Protein AF-A0A0K2V670-F1 (afdb_monomer_lite)

Structure (mmCIF, N/CA/C/O backbone):
data_AF-A0A0K2V670-F1
#
_entry.id   AF-A0A0K2V670-F1
#
loop_
_atom_site.group_PDB
_atom_site.id
_atom_site.type_symbol
_atom_site.label_atom_id
_atom_site.label_alt_id
_atom_site.label_comp_id
_atom_site.label_asym_id
_atom_site.label_entity_id
_atom_site.label_seq_id
_atom_site.pdbx_PDB_ins_code
_atom_site.Cartn_x
_atom_site.Cartn_y
_atom_site.Cartn_z
_atom_site.occupancy
_atom_site.B_iso_or_equiv
_atom_site.auth_seq_id
_atom_site.auth_comp_id
_atom_site.auth_asym_id
_atom_site.auth_atom_id
_atom_site.pdbx_PDB_model_num
ATOM 1 N N . ARG A 1 1 ? -16.416 9.852 16.871 1.00 57.41 1 ARG A N 1
ATOM 2 C CA . ARG A 1 1 ? -17.250 9.535 15.684 1.00 57.41 1 ARG A CA 1
ATOM 3 C C . ARG A 1 1 ? -16.803 10.277 14.416 1.00 57.41 1 ARG A C 1
ATOM 5 O O . ARG A 1 1 ? -16.589 9.599 13.430 1.00 57.41 1 ARG A O 1
ATOM 12 N N . ARG A 1 2 ? -16.554 11.603 14.412 1.00 65.62 2 ARG A N 1
ATOM 13 C CA . ARG A 1 2 ? -16.085 12.312 13.189 1.00 65.62 2 ARG A CA 1
ATOM 14 C C . ARG A 1 2 ? -14.691 11.891 12.683 1.00 65.62 2 ARG A C 1
ATOM 16 O O . ARG A 1 2 ? -14.515 11.744 11.483 1.00 65.62 2 ARG A O 1
ATOM 23 N N . LEU A 1 3 ? -13.732 11.613 13.577 1.00 67.88 3 LEU A N 1
ATOM 24 C CA . LEU A 1 3 ? -12.402 11.113 13.181 1.00 67.88 3 LEU A CA 1
ATOM 25 C C . LEU A 1 3 ? -12.438 9.743 12.485 1.00 67.88 3 LEU A C 1
ATOM 27 O O . LEU A 1 3 ? -11.635 9.496 11.597 1.00 67.88 3 LEU A O 1
ATOM 31 N N . GLN A 1 4 ? -13.368 8.865 12.867 1.00 69.06 4 GLN A N 1
ATOM 32 C CA . GLN A 1 4 ? -13.508 7.536 12.261 1.00 69.06 4 GLN A CA 1
ATOM 33 C C . GLN A 1 4 ? -14.008 7.647 10.817 1.00 69.06 4 GLN A C 1
ATOM 35 O O . GLN A 1 4 ? -13.461 7.007 9.925 1.00 69.06 4 GLN A O 1
ATOM 40 N N . THR A 1 5 ? -14.982 8.531 10.576 1.00 73.25 5 THR A N 1
ATOM 41 C CA . THR A 1 5 ? -15.472 8.837 9.227 1.00 73.25 5 THR A CA 1
ATOM 42 C C . THR A 1 5 ? -14.371 9.449 8.361 1.00 73.25 5 THR A C 1
ATOM 44 O O . THR A 1 5 ? -14.222 9.055 7.211 1.00 73.25 5 THR A O 1
ATOM 47 N N . ILE A 1 6 ? -13.556 10.356 8.916 1.00 77.12 6 ILE A N 1
ATOM 48 C CA . ILE A 1 6 ? -12.411 10.949 8.208 1.00 77.12 6 ILE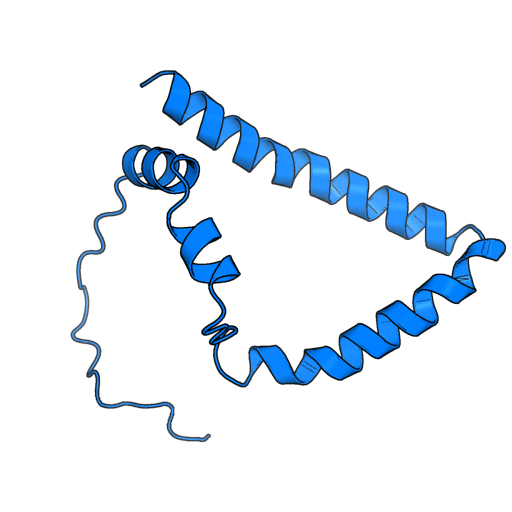 A CA 1
ATOM 49 C C . ILE A 1 6 ? -11.349 9.887 7.894 1.00 77.12 6 ILE A C 1
ATOM 51 O O . ILE A 1 6 ? -10.872 9.837 6.769 1.00 77.12 6 ILE A O 1
ATOM 55 N N . ALA A 1 7 ? -11.009 9.002 8.835 1.00 75.50 7 ALA A N 1
ATOM 56 C CA . ALA A 1 7 ? -10.037 7.932 8.601 1.00 75.50 7 ALA A CA 1
ATOM 57 C C . ALA A 1 7 ? -10.499 6.961 7.499 1.00 75.50 7 ALA A C 1
ATOM 59 O O . ALA A 1 7 ? -9.722 6.632 6.604 1.00 75.50 7 ALA A O 1
ATOM 60 N N . ALA A 1 8 ? -11.772 6.552 7.520 1.00 75.69 8 ALA A N 1
ATOM 61 C CA . ALA A 1 8 ? -12.351 5.702 6.481 1.00 75.69 8 ALA A CA 1
ATOM 62 C C . ALA A 1 8 ? -12.430 6.418 5.120 1.00 75.69 8 ALA A C 1
ATOM 64 O O . ALA A 1 8 ? -12.161 5.803 4.087 1.00 75.69 8 ALA A O 1
ATOM 65 N N . LEU A 1 9 ? -12.750 7.716 5.113 1.00 78.75 9 LEU A N 1
ATOM 66 C CA . LEU A 1 9 ? -12.791 8.537 3.904 1.00 78.75 9 LEU A CA 1
ATOM 67 C C . LEU A 1 9 ? -11.396 8.717 3.299 1.00 78.75 9 LEU A C 1
ATOM 69 O O . LEU A 1 9 ? -11.235 8.526 2.099 1.00 78.75 9 LEU A O 1
ATOM 73 N N . ILE A 1 10 ? -10.385 9.016 4.121 1.00 82.44 10 ILE A N 1
ATOM 74 C CA . ILE A 1 10 ? -8.986 9.120 3.689 1.00 82.44 10 ILE A CA 1
ATOM 75 C C . ILE A 1 10 ? -8.540 7.787 3.091 1.00 82.44 10 ILE A C 1
ATOM 77 O O . ILE A 1 10 ? -8.054 7.763 1.963 1.00 82.44 10 ILE A O 1
ATOM 81 N N . TRP A 1 11 ? -8.782 6.671 3.781 1.00 78.81 11 TRP A N 1
ATOM 82 C CA . TRP A 1 11 ? -8.410 5.351 3.273 1.00 78.81 11 TRP A CA 1
ATOM 83 C C . TRP A 1 11 ? -9.089 5.017 1.937 1.00 78.81 11 TRP A C 1
ATOM 85 O O . TRP A 1 11 ? -8.438 4.577 0.993 1.00 78.81 11 TRP A O 1
ATOM 95 N N . SER A 1 12 ? -10.389 5.295 1.826 1.00 80.38 12 SER A N 1
ATOM 96 C CA . SER A 1 12 ? -11.149 5.055 0.593 1.00 80.38 12 SER A CA 1
ATOM 97 C C . SER A 1 12 ? -10.697 5.982 -0.542 1.00 80.38 12 SER A C 1
ATOM 99 O O . SER A 1 12 ? -10.582 5.548 -1.685 1.00 80.38 12 SER A O 1
ATOM 101 N N . SER A 1 13 ? -10.370 7.241 -0.233 1.00 81.75 13 SER A N 1
ATOM 102 C CA . SER A 1 13 ? -9.869 8.213 -1.212 1.00 81.75 13 SER A CA 1
ATOM 103 C C . SER A 1 13 ? -8.507 7.825 -1.784 1.00 81.75 13 SER A C 1
ATOM 105 O O . SER A 1 13 ? -8.276 8.033 -2.970 1.00 81.75 13 SER A O 1
ATOM 107 N N . ILE A 1 14 ? -7.640 7.184 -0.991 1.00 83.81 14 ILE A N 1
ATOM 108 C CA . ILE A 1 14 ? -6.352 6.664 -1.473 1.00 83.81 14 ILE A CA 1
ATOM 109 C C . ILE A 1 14 ? -6.573 5.611 -2.559 1.00 83.81 14 ILE A C 1
ATOM 111 O O . ILE A 1 14 ? -5.839 5.592 -3.539 1.00 83.81 14 ILE A O 1
ATOM 115 N N . ILE A 1 15 ? -7.597 4.769 -2.435 1.00 83.44 15 ILE A N 1
ATOM 116 C CA . ILE A 1 15 ? -7.911 3.770 -3.462 1.00 83.44 15 ILE A CA 1
ATOM 117 C C . ILE A 1 15 ? -8.467 4.459 -4.712 1.00 83.44 15 ILE A C 1
ATOM 119 O O . ILE A 1 15 ? -7.983 4.218 -5.816 1.00 83.44 15 ILE A O 1
ATOM 123 N N . VAL A 1 16 ? -9.444 5.353 -4.537 1.00 86.19 16 VAL A N 1
ATOM 124 C CA . VAL A 1 16 ? -10.139 6.019 -5.652 1.00 86.19 16 VAL A CA 1
ATOM 125 C C . VAL A 1 16 ? -9.221 6.956 -6.440 1.00 86.19 16 VAL A C 1
ATOM 127 O O . VAL A 1 16 ? -9.364 7.051 -7.652 1.00 86.19 16 VAL A O 1
ATOM 130 N N . ILE A 1 17 ? -8.283 7.638 -5.780 1.00 88.62 17 ILE A N 1
ATOM 131 C CA . ILE A 1 17 ? -7.370 8.607 -6.407 1.00 88.62 17 ILE A CA 1
ATOM 132 C C . ILE A 1 17 ? -6.020 7.957 -6.731 1.00 88.62 17 ILE A C 1
ATOM 134 O O . ILE A 1 17 ? -5.453 8.184 -7.798 1.00 88.62 17 ILE A O 1
ATOM 138 N N . GLY A 1 18 ? -5.501 7.121 -5.835 1.00 86.69 18 GLY A N 1
ATOM 139 C CA . GLY A 1 18 ? -4.198 6.481 -5.997 1.00 86.69 18 GLY A CA 1
ATOM 140 C C . GLY A 1 18 ? -4.170 5.457 -7.127 1.00 86.69 18 GLY A C 1
ATOM 141 O O . GLY A 1 18 ? -3.168 5.384 -7.831 1.00 86.69 18 GLY A O 1
ATOM 142 N N . PHE A 1 19 ? -5.261 4.719 -7.360 1.00 85.75 19 PHE A N 1
ATOM 143 C CA . PHE A 1 19 ? -5.342 3.784 -8.485 1.00 85.75 19 PHE A CA 1
ATOM 144 C C . PHE A 1 19 ? -5.239 4.486 -9.853 1.00 85.75 19 PHE A C 1
ATOM 146 O O . PHE A 1 19 ? -4.317 4.160 -10.603 1.00 85.75 19 PHE A O 1
ATOM 153 N N . PRO A 1 20 ? -6.081 5.485 -10.194 1.00 89.81 20 PRO A N 1
ATOM 154 C CA . PRO A 1 20 ? -5.963 6.178 -11.473 1.00 89.81 20 PRO A CA 1
ATOM 155 C C . PRO A 1 20 ? -4.646 6.947 -11.607 1.00 89.81 20 PRO A C 1
ATOM 157 O O . PRO A 1 20 ? -4.068 6.920 -12.689 1.00 89.81 20 PRO A O 1
ATOM 160 N N . LEU A 1 21 ? -4.123 7.566 -10.539 1.00 89.44 21 LEU A N 1
ATOM 161 C CA . LEU A 1 21 ? -2.796 8.200 -10.576 1.00 89.44 21 LEU A CA 1
ATOM 162 C C . LEU A 1 21 ? -1.672 7.186 -10.831 1.00 89.44 21 LEU A C 1
ATOM 164 O O . LEU A 1 21 ? -0.765 7.448 -11.616 1.00 89.44 21 LEU A O 1
ATOM 168 N N . GLY A 1 22 ? -1.729 6.014 -10.201 1.00 87.00 22 GLY A N 1
ATOM 169 C CA . GLY A 1 22 ? -0.772 4.938 -10.446 1.00 87.00 22 GLY A CA 1
ATOM 170 C C . GLY A 1 22 ? -0.822 4.455 -11.895 1.00 87.00 22 GLY A C 1
ATOM 171 O O . GLY A 1 22 ? 0.220 4.315 -12.535 1.00 87.00 22 GLY A O 1
ATOM 172 N N . CYS A 1 23 ? -2.026 4.269 -12.444 1.00 85.75 23 CYS A N 1
ATOM 173 C CA . CYS A 1 23 ? -2.218 3.888 -13.842 1.00 85.75 23 CYS A CA 1
ATOM 174 C C . CYS A 1 23 ? -1.693 4.952 -14.815 1.00 85.75 23 CYS A C 1
ATOM 176 O O . CYS A 1 23 ? -1.006 4.602 -15.773 1.00 85.75 23 CYS A O 1
ATOM 178 N N . THR A 1 24 ? -1.968 6.240 -14.584 1.00 87.69 24 THR A N 1
ATOM 179 C CA . THR A 1 24 ? -1.480 7.312 -15.467 1.00 87.69 24 THR A CA 1
ATOM 180 C C . THR A 1 24 ? 0.038 7.436 -15.423 1.00 87.69 24 THR A C 1
ATOM 182 O O . THR A 1 24 ? 0.657 7.554 -16.479 1.00 87.69 24 THR A O 1
ATOM 185 N N . ILE A 1 25 ? 0.655 7.328 -14.241 1.00 86.00 25 ILE A N 1
ATOM 186 C CA . ILE A 1 25 ? 2.117 7.307 -14.092 1.00 86.00 25 ILE A CA 1
ATOM 187 C C . ILE A 1 25 ? 2.709 6.097 -14.820 1.00 86.00 25 ILE A C 1
ATOM 189 O O . ILE A 1 25 ? 3.670 6.248 -15.569 1.00 86.00 25 ILE A O 1
ATOM 193 N N . PHE A 1 26 ? 2.129 4.908 -14.657 1.00 82.69 26 PHE A N 1
ATOM 194 C CA . PHE A 1 26 ? 2.605 3.701 -15.332 1.00 82.69 26 PHE A CA 1
ATOM 195 C C . PHE A 1 26 ? 2.549 3.831 -16.863 1.00 82.69 26 PHE A C 1
ATOM 197 O O . PHE A 1 26 ? 3.529 3.533 -17.547 1.00 82.69 26 PHE A O 1
ATOM 204 N N . LEU A 1 27 ? 1.441 4.345 -17.404 1.00 84.69 27 LEU A N 1
ATOM 205 C CA . LEU A 1 27 ? 1.289 4.597 -18.841 1.00 84.69 27 LEU A CA 1
ATOM 206 C C . LEU A 1 27 ? 2.257 5.680 -19.345 1.00 84.69 27 LEU A C 1
ATOM 208 O O . LEU A 1 27 ? 2.851 5.528 -20.411 1.00 84.69 27 LEU A O 1
ATOM 212 N N . TYR A 1 28 ? 2.472 6.741 -18.564 1.00 84.19 28 TYR A N 1
ATOM 213 C CA . TYR A 1 28 ? 3.441 7.795 -18.875 1.00 84.19 28 TYR A CA 1
ATOM 214 C C . TYR A 1 28 ? 4.888 7.271 -18.909 1.00 84.19 28 TYR A C 1
ATOM 216 O O . TYR A 1 28 ? 5.665 7.614 -19.808 1.00 84.19 28 TYR A O 1
ATOM 224 N N . LEU A 1 29 ? 5.245 6.396 -17.964 1.00 79.56 29 LEU A N 1
ATOM 225 C CA . LEU A 1 29 ? 6.550 5.732 -17.923 1.00 79.56 29 LEU A CA 1
ATOM 226 C C . LEU A 1 29 ? 6.730 4.755 -19.096 1.00 79.56 29 LEU A C 1
ATOM 228 O O . LEU A 1 29 ? 7.833 4.647 -19.622 1.00 79.56 29 LEU A O 1
ATOM 232 N N . LEU A 1 30 ? 5.667 4.080 -19.547 1.00 76.62 30 LEU A N 1
ATOM 233 C CA . LEU A 1 30 ? 5.712 3.230 -20.745 1.00 76.62 30 LEU A CA 1
ATOM 234 C C . LEU A 1 30 ? 5.912 4.036 -22.034 1.00 76.62 30 LEU A C 1
ATOM 236 O O . LEU A 1 30 ? 6.617 3.581 -22.934 1.00 76.62 30 LEU A O 1
ATOM 240 N N . TRP A 1 31 ? 5.312 5.225 -22.122 1.00 79.19 31 TRP A N 1
ATOM 241 C CA . TRP A 1 31 ? 5.455 6.115 -23.276 1.00 79.19 31 TRP A CA 1
ATOM 242 C C . TRP A 1 31 ? 6.866 6.708 -23.386 1.00 79.19 31 TRP A C 1
ATOM 244 O O . TRP A 1 31 ? 7.396 6.914 -24.479 1.00 79.19 31 TRP A O 1
ATOM 254 N N . THR A 1 32 ? 7.510 6.967 -22.248 1.00 78.62 32 THR A N 1
ATOM 255 C CA . THR A 1 32 ? 8.826 7.604 -22.209 1.00 78.62 32 THR A CA 1
ATOM 256 C C . THR A 1 32 ? 9.945 6.564 -22.343 1.00 78.62 32 THR A C 1
ATOM 258 O O . THR A 1 32 ? 10.305 5.879 -21.389 1.00 78.62 32 THR A O 1
ATOM 261 N N . SER A 1 33 ? 10.581 6.482 -23.517 1.00 68.94 33 SER A N 1
ATOM 262 C CA . SER A 1 33 ? 11.642 5.492 -23.801 1.00 68.94 33 SER A CA 1
ATOM 263 C C . SER A 1 33 ? 12.851 5.540 -22.846 1.00 68.94 33 SER A C 1
ATOM 265 O O . SER A 1 33 ? 13.569 4.549 -22.723 1.00 68.94 33 SER A O 1
ATOM 267 N N . GLN A 1 34 ? 13.096 6.670 -22.175 1.00 69.56 34 GLN A N 1
ATOM 268 C CA . GLN A 1 34 ? 14.259 6.895 -21.302 1.00 69.56 34 GLN A CA 1
ATOM 269 C C . GLN A 1 34 ? 14.180 6.124 -19.969 1.00 69.56 34 GLN A C 1
ATOM 271 O O . GLN A 1 34 ? 15.205 5.758 -19.404 1.00 69.56 34 GLN A O 1
ATOM 276 N N . VAL A 1 35 ? 12.973 5.822 -19.481 1.00 70.81 35 VAL A N 1
ATOM 277 C CA . VAL A 1 35 ? 12.741 5.170 -18.174 1.00 70.81 35 VAL A CA 1
ATOM 278 C C . VAL A 1 35 ? 12.452 3.672 -18.288 1.00 70.81 35 VAL A C 1
ATOM 280 O O . VAL A 1 35 ? 12.250 3.001 -17.278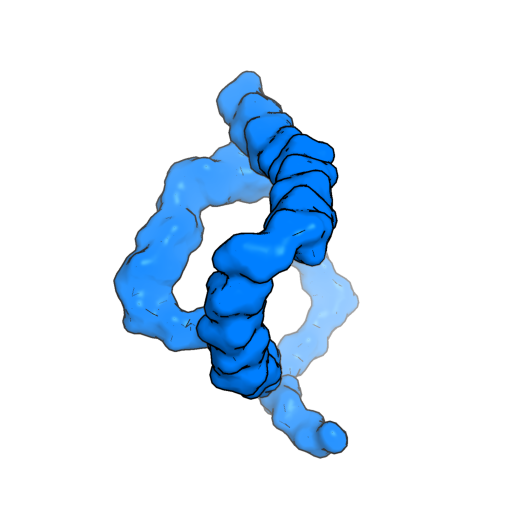 1.00 70.81 35 VAL A O 1
ATOM 283 N N . ARG A 1 36 ? 12.510 3.103 -19.500 1.00 69.69 36 ARG A N 1
ATOM 284 C CA . ARG A 1 36 ? 12.293 1.666 -19.744 1.00 69.69 36 ARG A CA 1
ATOM 285 C C . ARG A 1 36 ? 13.256 0.779 -18.944 1.00 69.69 36 ARG A C 1
ATOM 287 O O . ARG A 1 36 ? 12.907 -0.340 -18.584 1.00 69.69 36 ARG A O 1
ATOM 294 N N . TRP A 1 37 ? 14.434 1.301 -18.605 1.00 74.69 37 TRP A N 1
ATOM 295 C CA . TRP A 1 37 ? 15.422 0.633 -17.758 1.00 74.69 37 TRP A CA 1
ATOM 296 C C . TRP A 1 37 ? 14.924 0.343 -16.337 1.00 74.69 37 TRP A C 1
ATOM 298 O O . TRP A 1 37 ? 15.353 -0.645 -15.756 1.00 74.69 37 TRP A O 1
ATOM 308 N N . ILE A 1 38 ? 13.984 1.134 -15.803 1.00 76.69 38 ILE A N 1
ATOM 309 C CA . ILE A 1 38 ? 13.372 0.923 -14.476 1.00 76.69 38 ILE A CA 1
ATOM 310 C C . ILE A 1 38 ? 12.390 -0.261 -14.487 1.00 76.69 38 ILE A C 1
ATOM 312 O O . ILE A 1 38 ? 12.166 -0.890 -13.453 1.00 76.69 38 ILE A O 1
ATOM 316 N N . LEU A 1 39 ? 11.843 -0.629 -15.650 1.00 76.06 39 LEU A N 1
ATOM 317 C CA . LEU A 1 39 ? 10.932 -1.773 -15.757 1.00 76.06 39 LEU A CA 1
ATOM 318 C C . LEU A 1 39 ? 11.651 -3.105 -15.527 1.00 76.06 39 LEU A C 1
ATOM 320 O O . LEU A 1 39 ? 11.070 -4.012 -14.945 1.00 76.06 39 LEU A O 1
ATOM 324 N N . TRP A 1 40 ? 12.915 -3.225 -15.934 1.00 81.50 40 TRP A N 1
ATOM 325 C CA . TRP A 1 40 ? 13.701 -4.450 -15.762 1.00 81.50 40 TRP A CA 1
ATOM 326 C C . TRP A 1 40 ? 13.876 -4.888 -14.299 1.00 81.50 40 TRP A C 1
ATOM 328 O O . TRP A 1 40 ? 13.512 -6.025 -13.992 1.00 81.50 40 TRP A O 1
ATOM 338 N N . PRO A 1 41 ? 14.367 -4.042 -13.371 1.00 86.56 41 PRO A N 1
ATOM 339 C CA . PRO A 1 41 ? 14.452 -4.416 -11.963 1.00 86.56 41 PRO A CA 1
ATOM 340 C C . PRO A 1 41 ? 13.068 -4.631 -11.338 1.00 86.56 41 PRO A C 1
ATOM 342 O O . PRO A 1 41 ? 12.933 -5.477 -10.459 1.00 86.56 41 PRO A O 1
ATOM 345 N N . TYR A 1 42 ? 12.028 -3.934 -11.812 1.00 80.81 42 TYR A N 1
ATOM 346 C CA . TYR A 1 42 ? 10.657 -4.149 -11.344 1.00 80.81 42 TYR A CA 1
ATOM 347 C C . TYR A 1 42 ? 10.108 -5.527 -11.752 1.00 80.81 42 TYR A C 1
ATOM 349 O O . TYR A 1 42 ? 9.551 -6.240 -10.921 1.00 80.81 42 TYR A O 1
ATOM 357 N N . ILE A 1 43 ? 10.330 -5.951 -13.001 1.00 81.75 43 ILE A N 1
ATOM 358 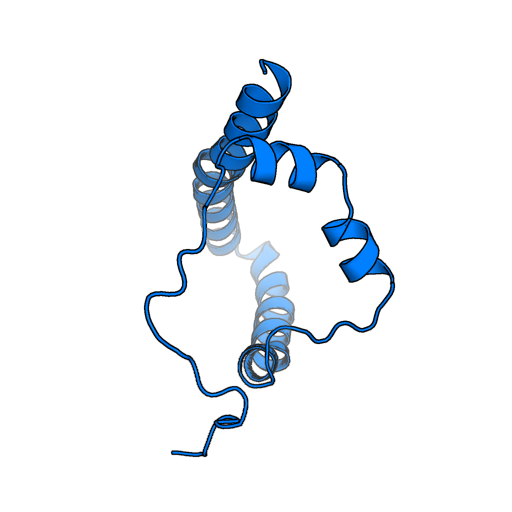C CA . ILE A 1 43 ? 9.974 -7.294 -13.485 1.00 81.75 43 ILE A CA 1
ATOM 359 C C . ILE A 1 43 ? 10.780 -8.366 -12.744 1.00 81.75 43 ILE A C 1
ATOM 361 O O . ILE A 1 43 ? 10.211 -9.370 -12.322 1.00 81.75 43 ILE A O 1
ATOM 365 N N . ALA A 1 44 ? 12.083 -8.153 -12.537 1.00 87.12 44 ALA A N 1
ATOM 366 C CA . ALA A 1 44 ? 12.919 -9.071 -11.764 1.00 87.12 44 ALA A CA 1
ATOM 367 C C . ALA A 1 44 ? 12.404 -9.230 -10.323 1.00 87.12 44 ALA A C 1
ATOM 369 O O . ALA A 1 44 ? 12.333 -10.346 -9.808 1.00 87.12 44 ALA A O 1
ATOM 370 N N . TRP A 1 45 ? 11.981 -8.128 -9.698 1.00 84.50 45 TRP A N 1
ATOM 371 C CA . TRP A 1 45 ? 11.358 -8.144 -8.379 1.00 84.50 45 TRP A CA 1
ATOM 372 C C . TRP A 1 45 ? 10.025 -8.903 -8.377 1.00 84.50 45 TRP A C 1
ATOM 374 O O . TRP A 1 45 ? 9.811 -9.717 -7.486 1.00 84.50 45 TRP A O 1
ATOM 384 N N . ILE A 1 46 ? 9.171 -8.716 -9.392 1.00 82.12 46 ILE A N 1
ATOM 385 C CA . ILE A 1 46 ? 7.915 -9.473 -9.537 1.00 82.12 46 ILE A CA 1
ATOM 386 C C . ILE A 1 46 ? 8.184 -10.973 -9.657 1.00 82.12 46 ILE A C 1
ATOM 388 O O . ILE A 1 46 ? 7.511 -11.752 -8.994 1.00 82.12 46 ILE A O 1
ATOM 392 N N . ILE A 1 47 ? 9.154 -11.393 -10.474 1.00 83.69 47 ILE A N 1
ATOM 393 C CA . ILE A 1 47 ? 9.492 -12.817 -10.641 1.00 83.69 47 ILE A CA 1
ATOM 394 C C . ILE A 1 47 ? 10.009 -13.402 -9.324 1.00 83.69 47 ILE A C 1
ATOM 396 O O . ILE A 1 47 ? 9.622 -14.505 -8.941 1.00 83.69 47 ILE A O 1
ATOM 400 N N . TYR A 1 48 ? 10.854 -12.656 -8.613 1.00 82.19 48 TYR A N 1
ATOM 401 C CA . TYR A 1 48 ? 11.348 -13.054 -7.299 1.00 82.19 48 TYR A CA 1
ATOM 402 C C . TYR A 1 48 ? 10.216 -13.158 -6.258 1.00 82.19 48 TYR A C 1
ATOM 404 O O . TYR A 1 48 ? 10.167 -14.123 -5.496 1.00 82.19 48 TYR A O 1
ATOM 412 N N . ASP A 1 49 ? 9.281 -12.204 -6.252 1.00 74.88 49 ASP A N 1
ATOM 413 C CA . ASP A 1 49 ? 8.161 -12.141 -5.303 1.00 74.88 49 ASP A CA 1
ATOM 414 C C . ASP A 1 49 ? 6.959 -13.015 -5.717 1.00 74.88 49 ASP A C 1
ATOM 416 O O . ASP A 1 49 ? 6.054 -13.245 -4.916 1.00 74.88 49 ASP A O 1
ATOM 420 N N . PHE A 1 50 ? 6.956 -13.580 -6.930 1.00 74.25 50 PHE A N 1
ATOM 421 C CA . PHE A 1 50 ? 5.868 -14.419 -7.456 1.00 74.25 50 PHE A CA 1
ATOM 422 C C . PHE A 1 50 ? 5.610 -15.673 -6.608 1.00 74.25 50 PHE A C 1
ATOM 424 O O . PHE A 1 50 ? 4.488 -16.172 -6.550 1.00 74.25 50 PHE A O 1
ATOM 431 N N . ASN A 1 51 ? 6.636 -16.166 -5.910 1.00 69.50 51 ASN A N 1
ATOM 432 C CA . ASN A 1 51 ? 6.531 -17.318 -5.010 1.00 69.50 51 ASN A CA 1
ATOM 433 C C . ASN A 1 51 ? 6.096 -16.941 -3.579 1.00 69.50 51 ASN A C 1
ATOM 435 O O . ASN A 1 51 ? 5.720 -17.813 -2.796 1.00 69.50 51 ASN A O 1
ATOM 439 N N . THR A 1 52 ? 6.110 -15.655 -3.220 1.00 65.44 52 THR A N 1
ATOM 440 C CA . THR A 1 52 ? 5.661 -15.146 -1.916 1.00 65.44 52 THR A CA 1
ATOM 441 C C . THR A 1 52 ? 4.172 -15.411 -1.612 1.00 65.44 52 THR A C 1
ATOM 443 O O . THR A 1 52 ? 3.884 -15.795 -0.477 1.00 65.44 52 THR A O 1
ATOM 446 N N . PRO A 1 53 ? 3.202 -15.268 -2.545 1.00 59.72 53 PRO A N 1
ATOM 447 C CA . PRO A 1 53 ? 1.782 -15.480 -2.239 1.00 59.72 53 PRO A CA 1
ATOM 448 C C . PRO A 1 53 ? 1.413 -16.935 -1.909 1.00 59.72 53 PRO A C 1
ATOM 450 O O . PRO A 1 53 ? 0.436 -17.157 -1.195 1.00 59.72 53 PRO A O 1
ATOM 453 N N . PHE A 1 54 ? 2.192 -17.921 -2.366 1.00 63.38 54 PHE A N 1
ATOM 454 C CA . PHE A 1 54 ? 1.917 -19.346 -2.128 1.00 63.38 54 PHE A CA 1
ATOM 455 C C . PHE A 1 54 ? 2.403 -19.850 -0.763 1.00 63.38 54 PHE A C 1
ATOM 457 O O . PHE A 1 54 ? 1.950 -20.891 -0.297 1.00 63.38 54 PHE A O 1
ATOM 464 N N . ASN A 1 55 ? 3.271 -19.098 -0.084 1.00 62.62 55 ASN A N 1
ATOM 465 C CA . ASN A 1 55 ? 3.850 -19.493 1.204 1.00 62.62 55 ASN A CA 1
ATOM 466 C C . ASN A 1 55 ? 3.019 -19.057 2.425 1.00 62.62 55 ASN A C 1
ATOM 468 O O . ASN A 1 55 ? 3.508 -19.079 3.554 1.00 62.62 55 ASN A O 1
ATOM 472 N N . GLY A 1 56 ? 1.754 -18.678 2.210 1.00 57.97 56 GLY A N 1
ATOM 473 C CA . GLY A 1 56 ? 0.941 -18.011 3.221 1.00 57.97 56 GLY A CA 1
ATOM 474 C C . GLY A 1 56 ? 1.422 -16.573 3.397 1.00 57.97 56 GLY A C 1
ATOM 475 O O . GLY A 1 56 ? 2.622 -16.308 3.460 1.00 57.97 56 GLY A O 1
ATOM 476 N N . GLY A 1 57 ? 0.482 -15.621 3.409 1.00 63.03 57 GLY A N 1
ATOM 477 C CA . GLY A 1 57 ? 0.792 -14.190 3.447 1.00 63.03 57 GLY A CA 1
ATOM 478 C C . GLY A 1 57 ? 1.908 -13.892 4.441 1.00 63.03 57 GLY A C 1
ATOM 479 O O . GLY A 1 57 ? 1.859 -14.420 5.550 1.00 63.03 57 GLY A O 1
ATOM 480 N N . ARG A 1 58 ? 2.911 -13.110 3.997 1.00 58.06 58 ARG A N 1
ATOM 481 C CA . ARG A 1 58 ? 4.195 -12.881 4.677 1.00 58.06 58 ARG A CA 1
ATOM 482 C C . ARG A 1 58 ? 4.038 -13.087 6.182 1.00 58.06 58 ARG A C 1
ATOM 484 O O . ARG A 1 58 ? 3.540 -12.205 6.884 1.00 58.06 58 ARG A O 1
ATOM 491 N N . ASN A 1 59 ? 4.503 -14.227 6.683 1.00 57.16 59 ASN A N 1
ATOM 492 C CA . ASN A 1 59 ? 4.826 -14.397 8.091 1.00 57.16 59 ASN A CA 1
ATOM 493 C C . ASN A 1 59 ? 6.063 -13.536 8.387 1.00 57.16 59 ASN A C 1
ATOM 495 O O . ASN A 1 59 ? 7.100 -14.016 8.834 1.00 57.16 59 ASN A O 1
ATOM 499 N N 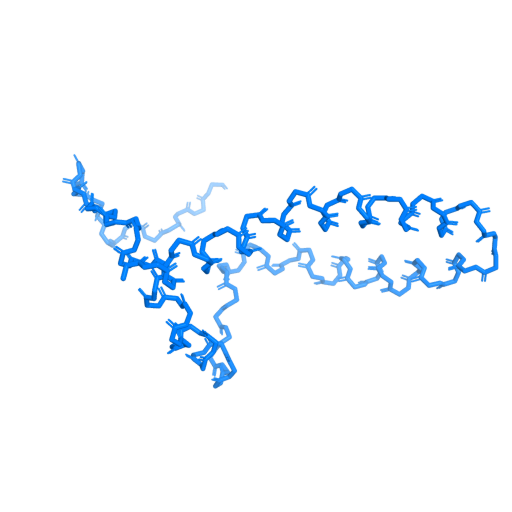. ILE A 1 60 ? 5.998 -12.239 8.091 1.00 54.50 60 ILE A N 1
ATOM 500 C CA . ILE A 1 60 ? 6.987 -11.290 8.557 1.00 54.50 60 ILE A CA 1
ATOM 501 C C . ILE A 1 60 ? 6.797 -11.222 10.069 1.00 54.50 60 ILE A C 1
ATOM 503 O O . ILE A 1 60 ? 6.184 -10.305 10.606 1.00 54.50 60 ILE A O 1
ATOM 507 N N . ASN A 1 61 ? 7.412 -12.193 10.743 1.00 52.47 61 ASN A N 1
ATOM 508 C CA . ASN A 1 61 ? 7.873 -12.219 12.126 1.00 52.47 61 ASN A CA 1
ATOM 509 C C . ASN A 1 61 ? 8.879 -11.075 12.381 1.00 52.47 61 ASN A C 1
ATOM 511 O O . ASN A 1 61 ? 9.784 -11.188 13.196 1.00 52.47 61 ASN A O 1
ATOM 515 N N . GLY A 1 62 ? 8.769 -9.981 11.629 1.00 62.56 62 GLY A N 1
ATOM 516 C CA . GLY A 1 62 ? 9.544 -8.773 11.763 1.00 62.56 62 GLY A CA 1
ATOM 517 C C . GLY A 1 62 ? 8.689 -7.745 12.480 1.00 62.56 62 GLY A C 1
ATOM 518 O O . GLY A 1 62 ? 7.536 -7.502 12.109 1.00 62.56 62 GLY A O 1
ATOM 519 N N . SER A 1 63 ? 9.282 -7.107 13.484 1.00 62.44 63 SER A N 1
ATOM 520 C CA . SER A 1 63 ? 8.671 -6.107 14.364 1.00 62.44 63 SER A CA 1
ATOM 521 C C . SER A 1 63 ? 7.880 -5.018 13.626 1.00 62.44 63 SER A C 1
ATOM 523 O O . SER A 1 63 ? 6.924 -4.480 14.174 1.00 62.44 63 SER A O 1
ATOM 525 N N . ILE A 1 64 ? 8.226 -4.741 12.366 1.00 7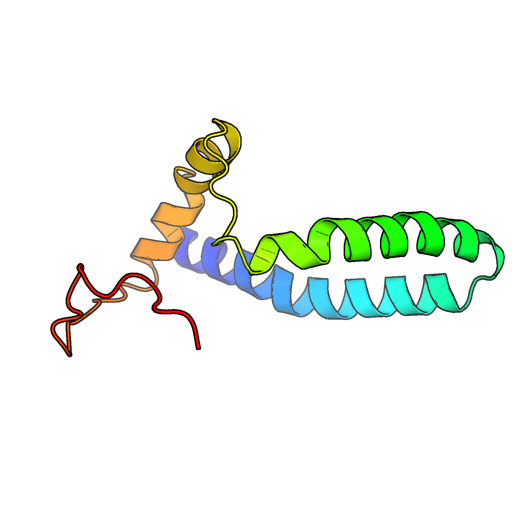0.25 64 ILE A N 1
ATOM 526 C CA . ILE A 1 64 ? 7.576 -3.761 11.488 1.00 70.25 64 ILE A CA 1
ATOM 527 C C . ILE A 1 64 ? 6.104 -4.117 11.218 1.00 70.25 64 ILE A C 1
ATOM 529 O O . ILE A 1 64 ? 5.238 -3.254 11.351 1.00 70.25 64 ILE A O 1
ATOM 533 N N . CYS A 1 65 ? 5.782 -5.376 10.899 1.00 66.38 65 CYS A N 1
ATOM 534 C CA . CYS A 1 65 ? 4.402 -5.763 10.579 1.00 66.38 65 CYS A CA 1
ATOM 535 C C . CYS A 1 65 ? 3.494 -5.722 11.812 1.00 66.38 65 CYS A C 1
ATOM 537 O O . CYS A 1 65 ? 2.340 -5.297 11.732 1.00 66.38 65 CYS A O 1
ATOM 539 N N . LEU A 1 66 ? 4.030 -6.127 12.966 1.00 69.12 66 LEU A N 1
ATOM 540 C CA . LEU A 1 66 ? 3.334 -6.039 14.249 1.00 69.12 66 LEU A CA 1
ATOM 541 C C . LEU A 1 66 ? 3.070 -4.579 14.636 1.00 69.12 66 LEU A C 1
ATOM 543 O O . LEU A 1 66 ? 1.979 -4.257 15.105 1.00 69.12 66 LEU A O 1
ATOM 547 N N . HIS A 1 67 ? 4.032 -3.687 14.379 1.00 75.06 67 HIS A N 1
ATOM 548 C CA . HIS A 1 67 ? 3.880 -2.262 14.658 1.00 75.06 67 HIS A CA 1
ATOM 549 C C . HIS A 1 67 ? 2.804 -1.617 13.785 1.00 75.06 67 HIS A C 1
ATOM 551 O O . HIS A 1 67 ? 1.915 -0.949 14.312 1.00 75.06 67 HIS A O 1
ATOM 557 N N . VAL A 1 68 ? 2.841 -1.873 12.473 1.00 75.88 68 VAL A N 1
ATOM 558 C CA . VAL A 1 68 ? 1.842 -1.350 11.531 1.00 75.88 68 VAL A CA 1
ATOM 559 C C . VAL A 1 68 ? 0.455 -1.879 11.881 1.00 75.88 68 VAL A C 1
ATOM 561 O O . VAL A 1 68 ? -0.488 -1.097 11.921 1.00 75.88 68 VAL A O 1
ATOM 564 N N . ARG A 1 69 ? 0.314 -3.168 12.223 1.00 71.00 69 ARG A N 1
ATOM 565 C CA . ARG A 1 69 ? -0.974 -3.766 12.619 1.00 71.00 69 ARG A CA 1
ATOM 566 C C . ARG A 1 69 ? -1.531 -3.189 13.928 1.00 71.00 69 ARG A C 1
ATOM 568 O O . ARG A 1 69 ? -2.747 -3.162 14.101 1.00 71.00 69 ARG A O 1
ATOM 575 N N . ASN A 1 70 ? -0.677 -2.716 14.838 1.00 74.50 70 ASN A N 1
ATOM 576 C CA . ASN A 1 70 ? -1.098 -2.105 16.104 1.00 74.50 70 ASN A CA 1
ATOM 577 C C . ASN A 1 70 ? -1.334 -0.581 16.015 1.00 74.50 70 ASN A C 1
ATOM 579 O O . ASN A 1 70 ? -1.663 0.055 17.021 1.00 74.50 70 ASN A O 1
ATOM 583 N N . TRP A 1 71 ? -1.181 0.034 14.838 1.00 80.44 71 TRP A N 1
ATOM 584 C CA . TRP A 1 71 ? -1.432 1.466 14.686 1.00 80.44 71 TRP A CA 1
ATOM 585 C C . TRP A 1 71 ? -2.872 1.851 15.031 1.00 80.44 71 TRP A C 1
ATOM 587 O O . TRP A 1 71 ? -3.836 1.150 14.721 1.00 80.44 71 TRP A O 1
ATOM 597 N N . GLN A 1 72 ? -3.014 3.027 15.647 1.00 77.19 72 GLN A N 1
ATOM 598 C CA . GLN A 1 72 ? -4.301 3.562 16.101 1.00 77.19 72 GLN A CA 1
ATOM 599 C C . GLN A 1 72 ? -5.304 3.737 14.950 1.00 77.19 72 GLN A C 1
ATOM 601 O O . GLN A 1 72 ? -6.504 3.589 15.160 1.00 77.19 72 GLN A O 1
ATOM 606 N N . ILE A 1 73 ? -4.825 3.961 13.721 1.00 74.56 73 ILE A N 1
ATOM 607 C CA . ILE A 1 73 ? -5.674 4.079 12.529 1.00 74.56 73 ILE A CA 1
ATOM 608 C C . ILE A 1 73 ? -6.507 2.814 12.267 1.00 74.56 73 ILE A C 1
ATOM 610 O O . ILE A 1 73 ? -7.685 2.915 11.927 1.00 74.56 73 ILE A O 1
ATOM 614 N N . TRP A 1 74 ? -5.951 1.627 12.532 1.00 74.31 74 TRP A N 1
ATOM 615 C CA . TRP A 1 74 ? -6.663 0.356 12.373 1.00 74.31 74 TRP A CA 1
ATOM 616 C C . TRP A 1 74 ? -7.720 0.138 13.450 1.00 74.31 74 TRP A C 1
ATOM 618 O O . TRP A 1 74 ? -8.753 -0.472 13.178 1.00 74.31 74 TRP A O 1
ATOM 628 N N . LYS A 1 75 ? -7.502 0.676 14.658 1.00 74.00 75 LYS A N 1
ATOM 629 C CA . LYS A 1 75 ? -8.512 0.671 15.727 1.00 74.00 75 LYS A CA 1
ATOM 630 C C . LYS A 1 75 ? -9.705 1.537 15.326 1.00 74.00 75 LYS A C 1
ATOM 632 O O . LYS A 1 75 ? -10.836 1.068 15.368 1.00 74.00 75 LYS A O 1
ATOM 637 N N . TYR A 1 76 ? -9.446 2.738 14.801 1.00 73.88 76 TYR A N 1
ATOM 638 C CA . TYR A 1 76 ? -10.505 3.607 14.277 1.00 73.88 76 TYR A CA 1
ATOM 639 C C . TYR A 1 76 ? -11.275 2.978 13.110 1.00 73.88 76 TYR A C 1
ATOM 641 O O . TYR A 1 76 ? -12.491 3.146 13.039 1.00 73.88 76 TYR A O 1
ATOM 649 N N . PHE A 1 77 ? -10.597 2.241 12.226 1.00 69.62 77 PHE A N 1
ATOM 650 C CA . PHE A 1 77 ? -11.238 1.550 11.106 1.00 69.62 77 PHE A CA 1
ATOM 651 C C . PHE A 1 77 ? -12.121 0.377 11.567 1.00 69.62 77 PHE A C 1
ATOM 653 O O . PHE A 1 77 ? -13.269 0.263 11.135 1.00 69.62 77 PHE A O 1
ATOM 660 N N . LYS A 1 78 ? -11.621 -0.454 12.493 1.00 71.69 78 LYS A N 1
ATOM 661 C CA . LYS A 1 78 ? -12.378 -1.564 13.098 1.00 71.69 78 LYS A CA 1
ATOM 662 C C . LYS A 1 78 ? -13.637 -1.074 13.819 1.00 71.69 78 LYS A C 1
ATOM 664 O O . LYS A 1 78 ? -14.685 -1.701 13.714 1.00 71.69 78 LYS A O 1
ATOM 669 N N . ASP A 1 79 ? -13.537 0.039 14.539 1.00 71.62 79 ASP A N 1
ATOM 670 C CA . ASP A 1 79 ? -14.670 0.593 15.285 1.00 71.62 79 ASP A CA 1
ATOM 671 C C . ASP A 1 79 ? -15.712 1.260 14.368 1.00 71.62 79 ASP A C 1
ATOM 673 O O . ASP A 1 79 ? -16.869 1.412 14.760 1.00 71.62 79 ASP A O 1
ATOM 677 N N . TYR A 1 80 ? -15.316 1.664 13.154 1.00 67.25 80 TYR A N 1
ATOM 678 C CA . TYR A 1 80 ? -16.204 2.276 12.161 1.00 67.25 80 TYR A CA 1
ATOM 679 C C . TYR A 1 80 ? -17.086 1.245 11.442 1.00 67.25 80 TYR A C 1
ATOM 681 O O . TYR A 1 80 ? -18.289 1.461 11.307 1.00 67.25 80 TYR A O 1
ATOM 689 N N . PHE A 1 81 ? -16.512 0.109 11.033 1.00 63.84 81 PHE A N 1
ATOM 690 C CA . PHE A 1 81 ? -17.255 -1.049 10.532 1.00 63.84 81 PHE A CA 1
ATOM 691 C C . PHE A 1 81 ? -17.183 -2.169 11.571 1.00 63.84 81 PHE A C 1
ATOM 693 O O . PHE A 1 81 ? -16.270 -2.995 11.488 1.00 63.84 81 PHE A O 1
ATOM 700 N N . PRO A 1 82 ? -18.111 -2.239 12.544 1.00 61.03 82 PRO A N 1
ATOM 701 C CA . PRO A 1 82 ? -18.165 -3.350 13.484 1.00 61.03 82 PRO A CA 1
ATOM 702 C C . PRO A 1 82 ? -18.591 -4.623 12.739 1.00 61.03 82 PRO A C 1
ATOM 704 O O . PRO A 1 82 ? -19.747 -5.044 12.780 1.00 61.03 82 PRO A O 1
ATOM 707 N N . VAL A 1 83 ? -17.648 -5.233 12.024 1.00 62.50 83 VAL A N 1
ATOM 708 C CA . VAL A 1 83 ? -17.816 -6.518 11.355 1.00 62.50 83 VAL A CA 1
ATOM 709 C C . VAL A 1 83 ? -17.889 -7.567 12.454 1.00 62.50 83 VAL A C 1
ATOM 711 O O . VAL A 1 83 ? -16.879 -8.017 12.997 1.00 62.50 83 VAL A O 1
ATOM 714 N N . LYS A 1 84 ? -19.115 -7.926 12.829 1.00 60.03 84 LYS A N 1
ATOM 715 C CA . LYS A 1 84 ? -19.369 -9.104 13.651 1.00 60.03 84 LYS A CA 1
ATOM 716 C C . LYS A 1 84 ? -19.167 -10.317 12.755 1.00 60.03 84 LYS A C 1
ATOM 718 O O . LYS A 1 84 ? -20.019 -10.631 11.931 1.00 60.03 84 LYS A O 1
ATOM 723 N N . VAL A 1 85 ? -18.021 -10.975 12.898 1.00 65.62 85 VAL A N 1
ATOM 724 C CA . VAL A 1 85 ? -17.783 -12.268 12.257 1.00 65.62 85 VAL A CA 1
ATOM 725 C C . VAL A 1 85 ? -18.635 -13.292 12.997 1.00 65.62 85 VAL A C 1
ATOM 727 O O . VAL A 1 85 ? -18.252 -13.800 14.048 1.00 65.62 85 VAL A O 1
ATOM 730 N N . ILE A 1 86 ? -19.839 -13.529 12.485 1.00 69.44 86 ILE A N 1
ATOM 731 C CA . ILE A 1 86 ? -20.692 -14.615 12.955 1.00 69.44 86 ILE A CA 1
ATOM 732 C C . ILE A 1 86 ? -20.123 -15.884 12.337 1.00 69.44 86 ILE A C 1
ATOM 734 O O . ILE A 1 86 ? -20.076 -16.020 11.114 1.00 69.44 86 ILE A O 1
ATOM 738 N N . LYS A 1 87 ? -19.648 -16.791 13.190 1.00 58.34 87 LYS A N 1
ATOM 739 C CA . LYS A 1 87 ? -19.160 -18.099 12.768 1.00 58.34 87 LYS A CA 1
ATOM 740 C C . LYS A 1 87 ? -20.347 -18.881 12.200 1.00 58.34 87 LYS A C 1
ATOM 742 O O . LYS A 1 87 ? -21.165 -19.401 12.945 1.00 58.34 87 LYS A O 1
ATOM 747 N N . THR A 1 88 ? -20.475 -18.884 10.880 1.00 71.12 88 THR A N 1
ATOM 748 C CA . THR A 1 88 ? -21.554 -19.566 10.149 1.00 71.12 88 THR A CA 1
ATOM 749 C C . THR A 1 88 ? -21.244 -21.039 9.898 1.00 71.12 88 THR A C 1
ATOM 751 O O . THR A 1 88 ? -22.158 -21.813 9.643 1.00 71.12 88 THR A O 1
ATOM 754 N N . ALA A 1 89 ? -19.978 -21.441 10.022 1.00 72.06 89 ALA A N 1
ATOM 755 C CA . ALA A 1 89 ? -19.548 -22.829 9.961 1.00 72.06 89 ALA A CA 1
ATOM 756 C C . ALA A 1 89 ? -18.351 -23.062 10.892 1.00 72.06 89 ALA A C 1
ATOM 758 O O . ALA A 1 89 ? -17.458 -22.213 11.007 1.00 72.06 89 ALA A O 1
ATOM 759 N N . ASP A 1 90 ? -18.316 -24.225 11.540 1.00 66.44 90 ASP A N 1
ATOM 760 C CA . ASP A 1 90 ? -17.126 -24.708 12.231 1.00 66.44 90 ASP A CA 1
ATOM 761 C C . ASP A 1 90 ? -16.059 -25.080 11.200 1.00 66.44 90 ASP A C 1
ATOM 763 O O . ASP A 1 90 ? -16.030 -26.179 10.654 1.00 66.44 90 ASP A O 1
ATOM 767 N N . LEU A 1 91 ? -15.186 -24.115 10.897 1.00 65.12 91 LEU A N 1
ATOM 768 C CA . LEU A 1 91 ? -13.937 -24.388 10.201 1.00 65.12 91 LEU A CA 1
ATOM 769 C C . LEU A 1 91 ? -13.061 -25.224 11.134 1.00 65.12 91 LEU A C 1
ATOM 771 O O . LEU A 1 91 ? -12.608 -24.750 12.177 1.00 65.12 91 LEU A O 1
ATOM 775 N N . ASP A 1 92 ? -12.876 -26.482 10.757 1.00 61.75 92 ASP A N 1
ATOM 776 C CA . ASP A 1 92 ? -12.022 -27.431 11.452 1.00 61.75 92 ASP A CA 1
ATOM 777 C C . ASP A 1 92 ? -10.563 -26.954 11.368 1.00 61.75 92 ASP A C 1
ATOM 779 O O . ASP A 1 92 ? -9.959 -26.923 10.292 1.00 61.75 92 ASP A O 1
ATOM 783 N N . SER A 1 93 ? -10.001 -26.535 12.506 1.00 57.81 93 SER A N 1
ATOM 784 C CA . SER A 1 93 ? -8.664 -25.924 12.599 1.00 57.81 93 SER A CA 1
ATOM 785 C C . SER A 1 93 ? -7.528 -26.877 12.198 1.00 57.81 93 SER A C 1
ATOM 787 O O . SER A 1 93 ? -6.378 -26.446 12.123 1.00 57.81 93 SER A O 1
ATOM 789 N N . ASN A 1 94 ? -7.833 -28.157 11.964 1.00 54.22 94 ASN A N 1
ATOM 790 C CA . ASN A 1 94 ? -6.873 -29.200 11.610 1.00 54.22 94 ASN A CA 1
ATOM 791 C C . ASN A 1 94 ? -6.820 -29.504 10.099 1.00 54.22 94 ASN A C 1
ATOM 793 O O . ASN A 1 94 ? -5.976 -30.271 9.643 1.00 54.22 94 ASN A O 1
ATOM 797 N N . LYS A 1 95 ? -7.667 -28.876 9.273 1.00 55.72 95 LYS A N 1
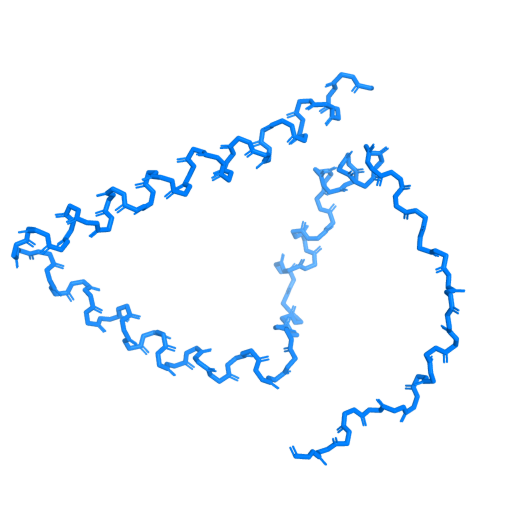ATOM 798 C CA . LYS A 1 95 ? -7.521 -28.956 7.809 1.00 55.72 95 LYS A CA 1
ATOM 799 C C . LYS A 1 95 ? -6.494 -27.935 7.332 1.00 55.72 95 LYS A C 1
ATOM 801 O O . LYS A 1 95 ? -6.807 -26.987 6.616 1.00 55.72 95 LYS A O 1
ATOM 806 N N . GLY A 1 96 ? -5.246 -28.136 7.752 1.00 49.03 96 GLY A N 1
ATOM 807 C CA . GLY A 1 96 ? -4.106 -27.542 7.070 1.00 49.03 96 GLY A CA 1
ATOM 808 C C . GLY A 1 96 ? -4.154 -27.979 5.611 1.00 49.03 96 GLY A C 1
ATOM 809 O O . GLY A 1 96 ? -4.222 -29.175 5.351 1.00 49.03 96 GLY A O 1
ATOM 810 N N . MET A 1 97 ? -4.201 -26.996 4.708 1.00 51.47 97 MET A N 1
ATOM 811 C CA . MET A 1 97 ? -3.980 -27.085 3.259 1.00 51.47 97 MET A CA 1
ATOM 812 C C . MET A 1 97 ? -3.412 -28.444 2.817 1.00 51.47 97 MET A C 1
ATOM 814 O O . MET A 1 97 ? -2.201 -28.646 2.718 1.00 51.47 97 MET A O 1
ATOM 818 N N . GLY A 1 98 ? -4.313 -29.393 2.569 1.00 45.03 98 GLY A N 1
ATOM 819 C CA . GLY A 1 98 ? -3.995 -30.602 1.838 1.00 45.03 98 GLY A CA 1
ATOM 820 C C . GLY A 1 98 ? -3.748 -30.182 0.401 1.00 45.03 98 GLY A C 1
ATOM 821 O O . GLY A 1 98 ? -4.639 -29.619 -0.230 1.00 45.03 98 GLY A O 1
ATOM 822 N N . ARG A 1 99 ? -2.519 -30.408 -0.067 1.00 42.56 99 ARG A N 1
ATOM 823 C CA . ARG A 1 99 ? -2.140 -30.366 -1.479 1.00 42.56 99 ARG A CA 1
ATOM 824 C C . ARG A 1 99 ? -3.246 -30.982 -2.343 1.00 42.56 99 ARG A C 1
ATOM 826 O O . ARG A 1 99 ? -3.620 -32.132 -2.118 1.00 42.56 99 ARG A O 1
ATOM 833 N N . VAL A 1 100 ? -3.685 -30.222 -3.336 1.00 42.72 100 VAL A N 1
ATOM 834 C CA . VAL A 1 100 ? -4.243 -30.713 -4.600 1.00 42.72 100 VAL A CA 1
ATOM 835 C C . VAL A 1 100 ? -3.426 -30.083 -5.710 1.00 42.72 100 VAL A C 1
ATOM 837 O O . VAL A 1 100 ? -3.091 -28.886 -5.557 1.00 42.72 100 VAL A O 1
#

pLDDT: mean 71.77, std 11.12, range [42.56, 89.81]

Secondary structure (DSSP, 8-state):
-HHHHHHHHHHHHHHHHHHHHHHHHHHHHHH-GGGHHHHHHHHHHHHHHTTTGGGSS----SHHHHHHHT-HHHHHHHHHS-------S---TT------

InterPro domains:
  IPR007130 Diacylglycerol acyltransferase [PF03982] (29-95)

Foldseek 3Di:
DVVLVVLVVVVVVCCVVVVVVVVVVVVVCVVDPVNVVVVVVVVVVCVVCVCQVVVPHPPCPPVVVVVVCPDVSVVSPCVSDVPPPDCPDPPDPPPDDDDD

Sequence (100 aa):
RRLQTIAALIWSSIIVIGFPLGCTIFLYLLWTSQVRWILWPYIAWIIYDFNTPFNGGRNINGSICLHVRNWQIWKYFKDYFPVKVIKTADLDSNKGMGRV

Organism: Lepeophtheirus salmonis (NCBI:txid72036)

Radius of gyration: 19.73 Å; chains: 1; bounding box: 37×43×40 Å